Protein AF-A0A2D6FIA9-F1 (afdb_monomer_lite)

pLDDT: mean 79.35, std 15.89, range [33.31, 94.12]

Sequence (88 aa):
MTTISGPESVGDALWRQGLAQMVIDYDDTPRNVREAALLIRSPEAAELHMRRAKGQAATRKAALDVIRAVQTVLAFTHSQGWSVQGDG

Foldseek 3Di:
DDPQPDLLSLLQLCLVLCLLVCLCPDPPRDPLLVVLSQCSNDSVSLVVQLVPQPDDVSNVVSVVSNSVSSVSSVVVCVVVVNDRPDDD

Radius of gyration: 13.13 Å; chains: 1; bounding box: 33×25×36 Å

Structure (mmCIF, N/CA/C/O backbone):
data_AF-A0A2D6FIA9-F1
#
_entry.id   AF-A0A2D6FIA9-F1
#
loop_
_atom_site.group_PDB
_atom_site.id
_atom_site.type_symbol
_atom_site.label_atom_id
_atom_site.label_alt_id
_atom_site.label_comp_id
_atom_site.label_asym_id
_atom_site.label_entity_id
_atom_site.label_seq_id
_atom_site.pdbx_PDB_ins_code
_atom_site.Cartn_x
_atom_site.Cartn_y
_atom_site.Cartn_z
_atom_site.occupancy
_atom_site.B_iso_or_equiv
_atom_site.auth_seq_id
_atom_site.auth_comp_id
_atom_site.auth_asym_id
_atom_site.auth_atom_id
_atom_site.pdbx_PDB_model_num
ATOM 1 N N . MET A 1 1 ? 21.753 13.963 3.165 1.00 33.31 1 MET A N 1
ATOM 2 C CA . MET A 1 1 ? 21.388 12.933 4.164 1.00 33.31 1 MET A CA 1
ATOM 3 C C . MET A 1 1 ? 19.879 12.958 4.320 1.00 33.31 1 MET A C 1
ATOM 5 O O . MET A 1 1 ? 19.366 13.785 5.062 1.00 33.31 1 MET A O 1
ATOM 9 N N . THR A 1 2 ? 19.163 12.127 3.568 1.00 40.09 2 THR A N 1
ATOM 10 C CA . THR A 1 2 ? 17.699 12.073 3.649 1.00 40.09 2 THR A CA 1
ATOM 11 C C . THR A 1 2 ? 17.335 11.040 4.703 1.00 40.09 2 THR A C 1
ATOM 13 O O . THR A 1 2 ? 17.391 9.837 4.460 1.00 40.09 2 THR A O 1
ATOM 16 N N . THR A 1 3 ? 17.053 11.509 5.915 1.00 43.31 3 THR A N 1
A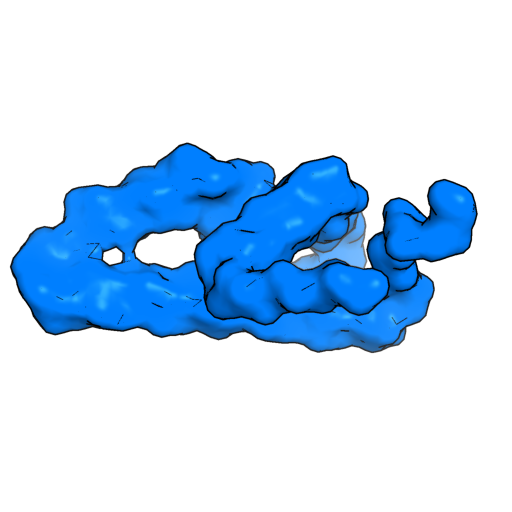TOM 17 C CA . THR A 1 3 ? 16.563 10.670 7.010 1.00 43.31 3 THR A CA 1
ATOM 18 C C . THR A 1 3 ? 15.161 10.196 6.640 1.00 43.31 3 THR A C 1
ATOM 20 O O . THR A 1 3 ? 14.191 10.934 6.787 1.00 43.31 3 THR A O 1
ATOM 23 N N . ILE A 1 4 ? 15.046 8.983 6.098 1.00 43.28 4 ILE A N 1
ATOM 24 C CA . ILE A 1 4 ? 13.747 8.363 5.829 1.00 43.28 4 ILE A CA 1
ATOM 25 C C . ILE A 1 4 ? 13.182 7.898 7.179 1.00 43.28 4 ILE A C 1
ATOM 27 O O . ILE A 1 4 ? 13.454 6.795 7.653 1.00 43.28 4 ILE A O 1
ATOM 31 N N . SER A 1 5 ? 12.454 8.791 7.849 1.00 39.75 5 SER A N 1
ATOM 32 C CA . SER A 1 5 ? 11.881 8.561 9.176 1.00 39.75 5 SER A CA 1
ATOM 33 C C . SER A 1 5 ? 10.601 7.724 9.092 1.00 39.75 5 SER A C 1
ATOM 35 O O . SER A 1 5 ? 9.507 8.253 8.937 1.00 39.75 5 SER A O 1
ATOM 37 N N . GLY A 1 6 ? 10.727 6.406 9.231 1.00 43.44 6 GLY A N 1
ATOM 38 C CA . GLY A 1 6 ? 9.607 5.492 9.487 1.00 43.44 6 GLY A CA 1
ATOM 39 C C . GLY A 1 6 ? 8.698 5.168 8.286 1.00 43.44 6 GLY A C 1
ATOM 40 O O . GLY A 1 6 ? 8.765 5.814 7.241 1.00 43.44 6 GLY A O 1
ATOM 41 N N . PRO A 1 7 ? 7.836 4.141 8.416 1.00 49.88 7 PRO A N 1
ATOM 42 C CA . PRO A 1 7 ? 6.978 3.655 7.330 1.00 49.88 7 PRO A CA 1
ATOM 43 C C . PRO A 1 7 ? 5.952 4.685 6.845 1.00 49.88 7 PRO A C 1
ATOM 45 O O . PRO A 1 7 ? 5.571 4.649 5.677 1.00 49.88 7 PRO A O 1
ATOM 48 N N . GLU A 1 8 ? 5.560 5.623 7.711 1.00 53.41 8 GLU A N 1
ATOM 49 C CA . GLU A 1 8 ? 4.718 6.770 7.353 1.00 53.41 8 GLU A CA 1
ATOM 50 C C . GLU A 1 8 ? 5.405 7.660 6.303 1.00 53.41 8 GLU A C 1
ATOM 52 O O . GLU A 1 8 ? 4.756 8.098 5.359 1.00 53.41 8 GLU A O 1
ATOM 57 N N . SER A 1 9 ? 6.732 7.826 6.380 1.00 61.81 9 SER A N 1
ATOM 58 C CA . SER A 1 9 ? 7.500 8.591 5.385 1.00 61.81 9 SER A CA 1
ATOM 59 C C . SER A 1 9 ? 7.760 7.810 4.096 1.00 61.81 9 SER A C 1
ATOM 61 O O . SER A 1 9 ? 7.890 8.405 3.031 1.00 61.81 9 SER A O 1
ATOM 63 N N . VAL A 1 10 ? 7.848 6.477 4.165 1.00 64.12 10 VAL A N 1
ATOM 64 C CA . VAL A 1 10 ? 8.119 5.637 2.984 1.00 64.12 10 VAL A CA 1
ATOM 65 C C . VAL A 1 10 ? 6.874 5.490 2.108 1.00 64.12 10 VAL A C 1
ATOM 67 O O . VAL A 1 10 ? 6.975 5.607 0.891 1.00 64.12 10 VAL A O 1
ATOM 70 N N . GLY A 1 11 ? 5.697 5.264 2.703 1.00 66.56 11 GLY A N 1
ATOM 71 C CA . GLY A 1 11 ? 4.440 5.201 1.948 1.00 66.56 11 GLY A CA 1
ATOM 72 C C . GLY A 1 11 ? 4.103 6.529 1.267 1.00 66.56 11 GLY A C 1
ATOM 73 O O . GLY A 1 11 ? 3.745 6.552 0.092 1.00 66.56 11 GLY A O 1
ATOM 74 N N . ASP A 1 12 ? 4.309 7.638 1.977 1.00 71.31 12 ASP A N 1
ATOM 75 C CA . ASP A 1 12 ? 4.147 8.990 1.439 1.00 71.31 12 ASP A CA 1
ATOM 76 C C . ASP A 1 12 ? 5.150 9.285 0.308 1.00 71.31 12 ASP A C 1
ATOM 78 O O . ASP A 1 12 ? 4.780 9.847 -0.721 1.00 71.31 12 ASP A O 1
ATOM 82 N N . ALA A 1 13 ? 6.403 8.828 0.432 1.00 71.50 13 ALA A N 1
ATOM 83 C CA . ALA A 1 13 ? 7.394 8.936 -0.638 1.00 71.50 13 ALA A CA 1
ATOM 84 C C . ALA A 1 13 ? 6.980 8.154 -1.895 1.00 71.50 13 ALA A C 1
ATOM 86 O O . ALA A 1 13 ? 6.987 8.720 -2.987 1.00 71.50 13 ALA A O 1
ATOM 87 N N . LEU A 1 14 ? 6.551 6.895 -1.746 1.00 74.44 14 LEU A N 1
ATOM 88 C CA . LEU A 1 14 ? 6.072 6.071 -2.863 1.00 74.44 14 LEU A CA 1
ATOM 89 C C . LEU A 1 14 ? 4.895 6.714 -3.597 1.00 74.44 14 LEU A C 1
ATOM 91 O O . LEU A 1 14 ? 4.827 6.660 -4.827 1.00 74.44 14 LEU A O 1
ATOM 95 N N . TRP A 1 15 ? 3.971 7.313 -2.845 1.00 77.12 15 TRP A N 1
ATOM 96 C CA . TRP A 1 15 ? 2.865 8.070 -3.410 1.00 77.12 15 TRP A CA 1
ATOM 97 C C . TRP A 1 15 ? 3.355 9.313 -4.160 1.00 77.12 15 TRP A C 1
ATOM 99 O O . TRP A 1 15 ? 3.041 9.463 -5.340 1.00 77.12 15 TRP A O 1
ATOM 109 N N . ARG A 1 16 ? 4.168 10.172 -3.526 1.00 77.06 16 ARG A N 1
ATOM 110 C CA . ARG A 1 16 ? 4.703 11.400 -4.151 1.00 77.06 16 ARG A CA 1
ATOM 111 C C . ARG A 1 16 ? 5.475 11.127 -5.435 1.00 77.06 16 ARG A C 1
ATOM 113 O O . ARG A 1 16 ? 5.478 11.951 -6.341 1.00 77.06 16 ARG A O 1
ATOM 120 N N . GLN A 1 17 ? 6.132 9.979 -5.499 1.00 78.44 17 GLN A N 1
ATOM 121 C CA . GLN A 1 17 ? 6.950 9.555 -6.630 1.00 78.44 17 GLN A CA 1
ATOM 122 C C . GLN A 1 17 ? 6.136 8.822 -7.705 1.00 78.44 17 GLN A C 1
ATOM 124 O O . GLN A 1 17 ? 6.697 8.368 -8.697 1.00 78.44 17 GLN A O 1
ATOM 129 N N . GLY A 1 18 ? 4.823 8.663 -7.507 1.00 83.62 18 GLY A N 1
ATOM 130 C CA . GLY A 1 18 ? 3.928 7.997 -8.451 1.00 83.62 18 GLY A CA 1
ATOM 131 C C . GLY A 1 18 ? 4.127 6.483 -8.555 1.00 83.62 18 GLY A C 1
ATOM 132 O O . GLY A 1 18 ? 3.460 5.845 -9.363 1.00 83.62 18 GLY A O 1
ATOM 133 N N . LEU A 1 19 ? 4.989 5.874 -7.734 1.00 85.06 19 LEU A N 1
ATOM 134 C CA . LEU A 1 19 ? 5.317 4.444 -7.811 1.00 85.06 19 LEU A CA 1
ATOM 135 C C . LEU A 1 19 ? 4.110 3.565 -7.509 1.00 85.06 19 LEU A C 1
ATOM 137 O O . LEU A 1 19 ? 3.878 2.585 -8.210 1.00 85.06 19 LEU A O 1
ATOM 141 N N . ALA A 1 20 ? 3.307 3.935 -6.508 1.00 87.31 20 ALA A N 1
ATOM 142 C CA . ALA A 1 20 ? 2.068 3.220 -6.215 1.00 87.31 20 ALA A CA 1
ATOM 143 C C . ALA A 1 20 ? 1.106 3.246 -7.417 1.00 87.31 20 ALA A C 1
ATOM 145 O O . ALA A 1 20 ? 0.491 2.230 -7.727 1.00 87.31 20 ALA A O 1
ATOM 146 N N . GLN A 1 21 ? 1.024 4.376 -8.127 1.00 88.88 21 GLN A N 1
ATOM 147 C CA . GLN A 1 21 ? 0.178 4.518 -9.312 1.00 88.88 21 GLN A CA 1
ATOM 148 C C . GLN A 1 21 ? 0.722 3.702 -10.493 1.00 88.88 21 GLN A C 1
ATOM 150 O O . GLN A 1 21 ? -0.025 2.940 -11.095 1.00 88.88 21 GLN A O 1
ATOM 155 N N . MET A 1 22 ? 2.032 3.754 -10.751 1.00 89.19 22 MET A N 1
ATOM 156 C CA . MET A 1 22 ? 2.666 2.932 -11.789 1.00 89.19 22 MET A CA 1
ATOM 157 C C . MET A 1 22 ? 2.453 1.434 -11.551 1.00 89.19 22 MET A C 1
ATOM 159 O O . MET A 1 22 ? 2.152 0.700 -12.483 1.00 89.19 22 MET A O 1
ATOM 163 N N . VAL A 1 23 ? 2.549 0.974 -10.301 1.00 91.06 23 VAL A N 1
ATOM 164 C CA . VAL A 1 23 ? 2.254 -0.422 -9.941 1.00 91.06 23 VAL A CA 1
ATOM 165 C C . VAL A 1 23 ? 0.788 -0.778 -10.204 1.00 91.06 23 VAL A C 1
ATOM 167 O O . VAL A 1 23 ? 0.495 -1.887 -10.649 1.00 91.06 23 VAL A O 1
ATOM 170 N N . ILE A 1 24 ? -0.146 0.138 -9.944 1.00 91.19 24 ILE A N 1
ATOM 171 C CA . ILE A 1 24 ? -1.569 -0.083 -10.231 1.00 91.19 24 ILE A CA 1
ATOM 172 C C . ILE A 1 24 ? -1.806 -0.214 -11.738 1.00 91.19 24 ILE A C 1
ATOM 174 O O . ILE A 1 24 ? -2.505 -1.143 -12.147 1.00 91.19 24 ILE A O 1
ATOM 178 N N . ASP A 1 25 ? -1.199 0.667 -12.530 1.00 91.56 25 ASP A N 1
ATOM 179 C CA . ASP A 1 25 ? -1.431 0.773 -13.973 1.00 91.56 25 ASP A CA 1
ATOM 180 C C . ASP A 1 25 ? -0.639 -0.250 -14.798 1.00 91.56 25 ASP A C 1
ATOM 182 O O . ASP A 1 25 ? -0.993 -0.531 -15.938 1.00 91.56 25 ASP A O 1
ATOM 186 N N . TYR A 1 26 ? 0.417 -0.838 -14.234 1.00 91.12 26 TYR A N 1
ATOM 187 C CA . TYR A 1 26 ? 1.210 -1.856 -14.913 1.00 91.12 26 TYR A CA 1
ATOM 188 C C . TYR A 1 26 ? 0.448 -3.186 -15.001 1.00 91.12 26 TYR A C 1
ATOM 190 O O . TYR A 1 26 ? 0.063 -3.764 -13.979 1.00 91.12 26 TYR A O 1
ATOM 198 N N . ASP A 1 27 ? 0.214 -3.663 -16.227 1.00 88.75 27 ASP A N 1
ATOM 199 C CA . ASP A 1 27 ? -0.636 -4.826 -16.524 1.00 88.75 27 ASP A CA 1
ATOM 200 C C . ASP A 1 27 ? -0.135 -6.129 -15.886 1.00 88.75 27 ASP A C 1
ATOM 202 O O . ASP A 1 27 ? -0.936 -6.880 -15.329 1.00 88.75 27 ASP A O 1
ATOM 206 N N . ASP A 1 28 ? 1.182 -6.353 -15.877 1.00 91.44 28 ASP A N 1
ATOM 207 C CA . ASP A 1 28 ? 1.812 -7.557 -15.316 1.00 91.44 28 ASP A CA 1
ATOM 208 C C . ASP A 1 28 ? 1.998 -7.506 -13.789 1.00 91.44 28 ASP A C 1
ATOM 210 O O . ASP A 1 28 ? 2.627 -8.388 -13.195 1.00 91.44 28 ASP A O 1
ATOM 214 N N . THR A 1 29 ? 1.449 -6.495 -13.109 1.00 90.69 29 THR A N 1
ATOM 215 C CA . THR A 1 29 ? 1.513 -6.424 -11.648 1.00 90.69 29 THR A CA 1
ATOM 216 C C . THR A 1 29 ? 0.746 -7.588 -11.008 1.00 90.69 29 THR A C 1
ATOM 218 O O . THR A 1 29 ? -0.473 -7.708 -11.186 1.00 90.69 29 THR A O 1
ATOM 221 N N . PRO A 1 30 ? 1.402 -8.405 -10.159 1.00 94.12 30 PRO A N 1
ATOM 222 C CA . PRO A 1 30 ? 0.724 -9.453 -9.413 1.00 94.12 30 PRO A CA 1
ATOM 223 C C . PRO A 1 30 ? -0.391 -8.884 -8.535 1.00 94.12 30 PRO A C 1
ATOM 225 O O . PRO A 1 30 ? -0.236 -7.844 -7.891 1.00 94.12 30 PRO A O 1
ATOM 228 N N . ARG A 1 31 ? -1.515 -9.600 -8.443 1.00 92.50 31 ARG A N 1
ATOM 229 C CA . ARG A 1 31 ? -2.711 -9.134 -7.723 1.00 92.50 31 ARG A CA 1
ATOM 230 C C . ARG A 1 31 ? -2.419 -8.651 -6.297 1.00 92.50 31 ARG A C 1
ATOM 232 O O . ARG A 1 31 ? -2.917 -7.603 -5.903 1.00 92.50 31 ARG A O 1
ATOM 239 N N . ASN A 1 32 ? -1.601 -9.381 -5.542 1.00 92.56 32 ASN A N 1
ATOM 240 C CA . ASN A 1 32 ? -1.223 -9.022 -4.171 1.00 92.56 32 ASN A CA 1
ATOM 241 C C . ASN A 1 32 ? -0.431 -7.705 -4.099 1.00 92.56 32 ASN A C 1
ATOM 243 O O . ASN A 1 32 ? -0.582 -6.947 -3.145 1.00 92.56 32 ASN A O 1
ATOM 247 N N . VAL A 1 33 ? 0.391 -7.418 -5.110 1.00 91.88 33 VAL A N 1
ATOM 248 C CA . VAL A 1 33 ? 1.151 -6.167 -5.215 1.00 91.88 33 VAL A CA 1
ATOM 249 C C . VAL A 1 33 ? 0.217 -5.015 -5.593 1.00 91.88 33 VAL A C 1
ATOM 251 O O . VAL A 1 33 ? 0.306 -3.941 -5.004 1.00 91.88 33 VAL A O 1
ATOM 254 N N . ARG A 1 34 ? -0.736 -5.243 -6.506 1.00 93.00 34 ARG A N 1
ATOM 255 C CA . ARG A 1 34 ? -1.748 -4.242 -6.874 1.00 93.00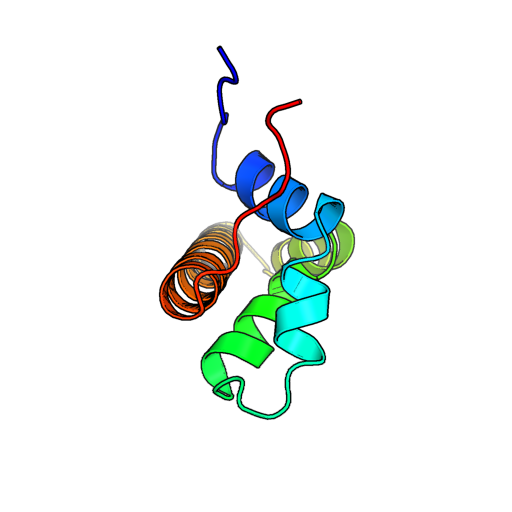 34 ARG A CA 1
ATOM 256 C C . ARG A 1 34 ? -2.664 -3.898 -5.694 1.00 93.00 34 ARG A C 1
ATOM 258 O O . ARG A 1 34 ? -2.935 -2.727 -5.450 1.00 93.00 34 ARG A O 1
ATOM 265 N N . GLU A 1 35 ? -3.099 -4.892 -4.921 1.00 92.69 35 GLU A N 1
ATOM 266 C CA . GLU A 1 35 ? -3.884 -4.686 -3.693 1.00 92.69 35 GLU A CA 1
ATOM 267 C C . GLU A 1 35 ? -3.089 -3.907 -2.630 1.00 92.69 35 GLU A C 1
ATOM 269 O O . GLU A 1 35 ? -3.626 -2.986 -2.012 1.00 92.69 35 GLU A O 1
ATOM 274 N N . ALA A 1 36 ? -1.797 -4.211 -2.468 1.00 91.38 36 ALA A N 1
ATOM 275 C CA . ALA A 1 36 ? -0.896 -3.439 -1.615 1.00 91.38 36 ALA A CA 1
ATOM 276 C C . ALA A 1 36 ? -0.761 -1.981 -2.089 1.00 91.38 36 ALA A C 1
ATOM 278 O O . ALA A 1 36 ? -0.902 -1.059 -1.288 1.00 91.38 36 ALA A O 1
ATOM 279 N N . ALA A 1 37 ? -0.558 -1.759 -3.389 1.00 91.31 37 ALA A N 1
ATOM 280 C CA . ALA A 1 37 ? -0.452 -0.422 -3.965 1.00 91.31 37 ALA A CA 1
ATOM 281 C C . ALA A 1 37 ? -1.734 0.396 -3.773 1.00 91.31 37 ALA A C 1
ATOM 283 O O . ALA A 1 37 ? -1.661 1.564 -3.404 1.00 91.31 37 ALA A O 1
ATOM 284 N N . LEU A 1 38 ? -2.911 -0.218 -3.924 1.00 91.06 38 LEU A N 1
ATOM 285 C CA . LEU A 1 38 ? -4.198 0.437 -3.667 1.00 91.06 38 LEU A CA 1
ATOM 286 C C . LEU A 1 38 ? -4.354 0.900 -2.215 1.00 91.06 38 LEU A C 1
ATOM 288 O O . LEU A 1 38 ? -4.975 1.935 -1.970 1.00 91.06 38 LEU A O 1
ATOM 292 N N . LEU A 1 39 ? -3.794 0.153 -1.263 1.00 89.62 39 LEU A N 1
ATOM 293 C CA . LEU A 1 39 ? -3.844 0.484 0.160 1.00 89.62 39 LEU A CA 1
ATOM 294 C C . LEU A 1 39 ? -3.000 1.726 0.490 1.00 89.62 39 LEU A C 1
ATOM 296 O O . LEU A 1 39 ? -3.384 2.506 1.358 1.00 89.62 39 LEU A O 1
ATOM 300 N N . ILE A 1 40 ? -1.900 1.939 -0.238 1.00 88.75 40 ILE A N 1
ATOM 301 C CA . ILE A 1 40 ? -0.959 3.057 -0.038 1.00 88.75 40 ILE A CA 1
ATOM 302 C C . ILE A 1 40 ? -1.010 4.106 -1.157 1.00 88.75 40 ILE A C 1
ATOM 304 O O . ILE A 1 40 ? -0.131 4.958 -1.248 1.00 88.75 40 ILE A O 1
ATOM 308 N N . ARG A 1 41 ? -2.029 4.051 -2.023 1.00 87.38 41 ARG A N 1
ATOM 309 C CA . ARG A 1 41 ? -2.139 4.910 -3.215 1.00 87.38 41 ARG A CA 1
ATOM 310 C C . ARG A 1 41 ? -2.234 6.400 -2.897 1.00 87.38 41 ARG A C 1
ATOM 312 O O . ARG A 1 41 ? -2.089 7.211 -3.799 1.00 87.38 41 ARG A O 1
ATOM 319 N N . SER A 1 42 ? -2.584 6.740 -1.660 1.00 86.25 42 SER A N 1
ATOM 320 C CA . SER A 1 42 ? -2.541 8.092 -1.119 1.00 86.25 42 SER A CA 1
ATOM 321 C C . SER A 1 42 ? -2.476 8.029 0.413 1.00 86.25 42 SER A C 1
ATOM 323 O O . SER A 1 42 ? -2.903 7.019 0.997 1.00 86.25 42 SER A O 1
ATOM 325 N N . PRO A 1 43 ? -1.996 9.091 1.083 1.00 80.62 43 PRO A N 1
ATOM 326 C CA . PRO A 1 43 ? -2.016 9.180 2.542 1.00 80.62 43 PRO A CA 1
ATOM 327 C C . PRO A 1 43 ? -3.423 8.973 3.122 1.00 80.62 43 PRO A C 1
ATOM 329 O O . PRO A 1 43 ? -3.603 8.229 4.085 1.00 80.62 43 PRO A O 1
ATOM 332 N N . GLU A 1 44 ? -4.454 9.529 2.481 1.00 84.69 44 GLU A N 1
ATOM 333 C CA . GLU A 1 44 ? -5.847 9.417 2.921 1.00 84.69 44 GLU A CA 1
ATOM 334 C C . GLU A 1 44 ? -6.373 7.981 2.843 1.00 84.69 44 GLU A C 1
ATOM 336 O O . GLU A 1 44 ? -7.194 7.581 3.669 1.00 84.69 44 GLU A O 1
ATOM 341 N N . ALA A 1 45 ? -5.918 7.187 1.868 1.00 84.75 45 ALA A N 1
ATOM 342 C CA . ALA A 1 45 ? -6.301 5.782 1.754 1.00 84.75 45 ALA A CA 1
ATOM 343 C C . ALA A 1 45 ? -5.740 4.954 2.921 1.00 84.75 45 ALA A C 1
ATOM 345 O O . ALA A 1 45 ? -6.479 4.182 3.545 1.00 84.75 45 ALA A O 1
ATOM 346 N N . ALA A 1 46 ? -4.466 5.171 3.259 1.00 83.62 46 ALA A N 1
ATOM 347 C CA . ALA A 1 46 ? -3.813 4.523 4.392 1.00 83.62 46 ALA A CA 1
ATOM 348 C C . ALA A 1 46 ? -4.441 4.966 5.725 1.00 83.62 46 ALA A C 1
ATOM 350 O O . ALA A 1 46 ? -4.787 4.128 6.562 1.00 83.62 46 ALA A O 1
ATOM 351 N N . GLU A 1 47 ? -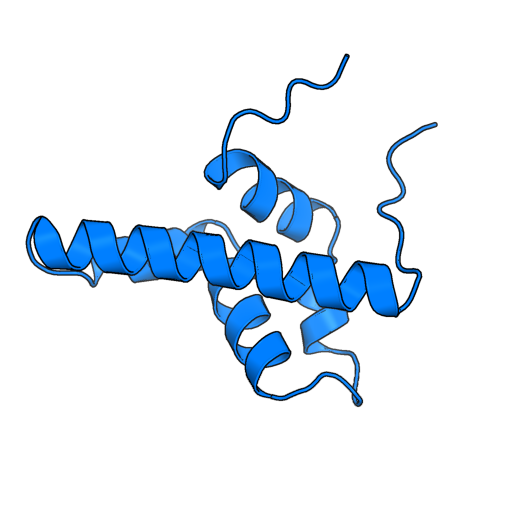4.687 6.267 5.900 1.00 83.56 47 GLU A N 1
ATOM 352 C CA . GLU A 1 47 ? -5.370 6.798 7.082 1.00 83.56 47 GLU A CA 1
ATOM 353 C C . GLU A 1 47 ? -6.789 6.251 7.224 1.00 83.56 47 GLU A C 1
ATOM 355 O O . GLU A 1 47 ? -7.197 5.856 8.316 1.00 83.56 47 GLU A O 1
ATOM 360 N N . LEU A 1 48 ? -7.559 6.194 6.135 1.00 86.12 48 LEU A N 1
ATOM 361 C CA . LEU A 1 48 ? -8.907 5.636 6.151 1.00 86.12 48 LEU A CA 1
ATOM 362 C C . LEU A 1 48 ? -8.888 4.163 6.570 1.00 86.12 48 LEU A C 1
ATOM 364 O O . LEU A 1 48 ? -9.762 3.733 7.328 1.00 86.12 48 LEU A O 1
ATOM 368 N N . HIS A 1 49 ? -7.899 3.395 6.108 1.00 85.56 49 HIS A N 1
ATOM 369 C CA . HIS A 1 49 ? -7.714 2.008 6.523 1.00 85.56 49 HIS A CA 1
ATOM 370 C C . HIS A 1 49 ? -7.467 1.904 8.036 1.00 85.56 49 HIS A C 1
ATOM 372 O O . HIS A 1 49 ? -8.134 1.119 8.714 1.00 85.56 49 HIS A O 1
ATOM 378 N N . MET A 1 50 ? -6.605 2.760 8.590 1.00 82.62 50 MET A N 1
ATOM 379 C CA . MET A 1 50 ? -6.357 2.807 10.035 1.00 82.62 50 MET A CA 1
ATOM 380 C C . MET A 1 50 ? -7.579 3.279 10.835 1.00 82.62 50 MET A C 1
ATOM 382 O O . MET A 1 50 ? -7.907 2.678 11.856 1.00 82.62 50 MET A O 1
ATOM 3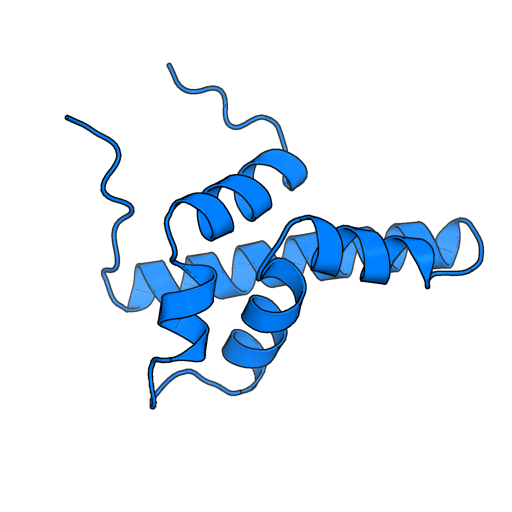86 N N . ARG A 1 51 ? -8.306 4.302 10.365 1.00 85.88 51 ARG A N 1
ATOM 387 C CA . ARG A 1 51 ? -9.521 4.830 11.021 1.00 85.88 51 ARG A CA 1
ATOM 388 C C . ARG A 1 51 ? -10.661 3.814 11.055 1.00 85.88 51 ARG A C 1
ATOM 390 O O . ARG A 1 51 ? -11.460 3.814 11.988 1.00 85.88 51 ARG A O 1
ATOM 397 N N . ARG A 1 52 ? -10.756 2.942 10.047 1.00 85.50 52 ARG A N 1
ATOM 398 C CA . ARG A 1 52 ? -11.739 1.845 10.018 1.00 85.50 52 ARG A CA 1
ATOM 399 C C . ARG A 1 52 ? -11.443 0.762 11.055 1.00 85.50 52 ARG A C 1
ATOM 401 O O . ARG A 1 52 ? -12.351 0.010 11.417 1.00 85.50 52 ARG A O 1
ATOM 408 N N . ALA A 1 53 ? -10.211 0.676 11.544 1.00 86.06 53 ALA A N 1
ATOM 409 C CA . ALA A 1 53 ? -9.827 -0.290 12.553 1.00 86.06 53 ALA A CA 1
ATOM 410 C C . ALA A 1 53 ? -10.348 0.137 13.939 1.00 86.06 53 ALA A C 1
ATOM 412 O O . ALA A 1 53 ? -9.929 1.147 14.501 1.00 86.06 53 ALA A O 1
ATOM 413 N N . LYS A 1 54 ? -11.288 -0.632 14.500 1.00 82.88 54 LYS A N 1
ATOM 414 C CA . LYS A 1 54 ? -11.910 -0.330 15.799 1.00 82.88 54 LYS A CA 1
ATOM 415 C C . LYS A 1 54 ? -11.108 -0.944 16.950 1.00 82.88 54 LYS A C 1
ATOM 417 O O . LYS A 1 54 ? -11.035 -2.164 17.070 1.00 82.88 54 LYS A O 1
ATOM 422 N N . GLY A 1 55 ? -10.571 -0.094 17.825 1.00 81.62 55 GLY A N 1
ATOM 423 C CA . GLY A 1 55 ? -9.813 -0.501 19.014 1.00 81.62 55 GLY A CA 1
ATOM 424 C C . GLY A 1 55 ? -8.320 -0.738 18.750 1.00 81.62 55 GLY A C 1
ATOM 425 O O . GLY A 1 55 ? -7.897 -0.977 17.621 1.00 81.62 55 GLY A O 1
ATOM 426 N N . GLN A 1 56 ? -7.508 -0.691 19.811 1.00 77.44 56 GLN A N 1
ATOM 427 C CA . GLN A 1 56 ? -6.042 -0.618 19.701 1.00 77.44 56 GLN A CA 1
ATOM 428 C C . GLN A 1 56 ? -5.398 -1.804 18.964 1.00 77.44 56 GLN A C 1
ATOM 430 O O . GLN A 1 56 ? -4.485 -1.610 18.162 1.00 77.44 56 GLN A O 1
ATOM 435 N N . ALA A 1 57 ? -5.874 -3.031 19.193 1.00 82.81 57 ALA A N 1
ATOM 436 C CA . ALA A 1 57 ? -5.344 -4.215 18.513 1.00 82.81 57 ALA A CA 1
ATOM 437 C C . ALA A 1 57 ? -5.609 -4.180 16.998 1.00 82.81 57 ALA A C 1
ATOM 439 O O . ALA A 1 57 ? -4.739 -4.542 16.204 1.00 82.81 57 ALA A O 1
ATOM 440 N N . ALA A 1 58 ? -6.788 -3.700 16.593 1.00 81.62 58 ALA A N 1
ATOM 441 C CA . ALA A 1 58 ? -7.139 -3.551 15.189 1.00 81.62 58 ALA A CA 1
ATOM 442 C C . ALA A 1 58 ? -6.318 -2.433 14.534 1.00 81.62 58 ALA A C 1
ATOM 444 O O . ALA A 1 58 ? -5.803 -2.632 13.438 1.00 81.62 58 ALA A O 1
ATOM 445 N N . THR A 1 59 ? -6.139 -1.292 15.206 1.00 83.44 59 THR A N 1
ATOM 446 C CA . THR A 1 59 ? -5.298 -0.191 14.710 1.00 83.44 59 THR A CA 1
ATOM 447 C C . THR A 1 59 ? -3.853 -0.640 14.511 1.00 83.44 59 THR A C 1
ATOM 449 O O . THR A 1 59 ? -3.264 -0.369 13.468 1.00 83.44 59 THR A O 1
ATOM 452 N N . ARG A 1 60 ? -3.293 -1.405 15.459 1.00 85.38 60 ARG A N 1
ATOM 453 C CA . ARG A 1 60 ? -1.947 -1.977 15.320 1.00 85.38 60 ARG A CA 1
ATOM 454 C C . ARG A 1 60 ? -1.850 -2.913 14.118 1.00 85.38 60 ARG A C 1
ATOM 456 O O . ARG A 1 60 ? -0.859 -2.873 13.397 1.00 85.38 60 ARG A O 1
ATOM 463 N N . LYS A 1 61 ? -2.873 -3.740 13.891 1.00 88.44 61 LYS A N 1
ATOM 464 C CA . LYS A 1 61 ? -2.939 -4.604 12.709 1.00 88.44 61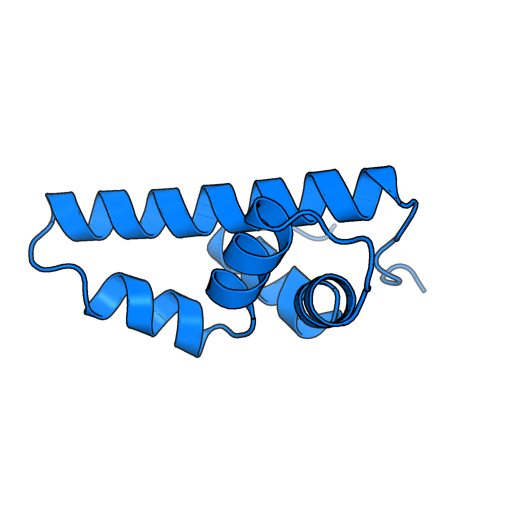 LYS A CA 1
ATOM 465 C C . LYS A 1 61 ? -2.991 -3.783 11.416 1.00 88.44 61 LYS A C 1
ATOM 467 O O . LYS A 1 61 ? -2.187 -4.037 10.532 1.00 88.44 61 LYS A O 1
ATOM 472 N N . ALA A 1 62 ? -3.854 -2.772 11.342 1.00 85.62 62 ALA A N 1
ATOM 473 C CA . ALA A 1 62 ? -3.965 -1.898 10.175 1.00 85.62 62 ALA A CA 1
ATOM 474 C C . ALA A 1 62 ? -2.644 -1.171 9.866 1.00 85.62 62 ALA A C 1
ATOM 476 O O . ALA A 1 62 ? -2.245 -1.081 8.709 1.00 85.62 62 ALA A O 1
ATOM 477 N N . ALA A 1 63 ? -1.919 -0.718 10.893 1.00 86.12 63 ALA A N 1
ATOM 478 C CA . ALA A 1 63 ? -0.591 -0.135 10.718 1.00 86.12 63 ALA A CA 1
ATOM 479 C C . ALA A 1 63 ? 0.420 -1.144 10.144 1.00 86.12 63 ALA A C 1
ATOM 481 O O . ALA A 1 63 ? 1.183 -0.812 9.240 1.00 86.12 63 ALA A O 1
ATOM 482 N N . LEU A 1 64 ? 0.407 -2.392 10.622 1.00 89.88 64 LEU A N 1
ATOM 483 C CA . LEU A 1 64 ? 1.252 -3.457 10.072 1.00 89.88 64 LEU A CA 1
ATOM 484 C C . LEU A 1 64 ? 0.887 -3.805 8.625 1.00 89.88 64 LEU A C 1
ATOM 486 O O . LEU A 1 64 ? 1.785 -4.074 7.828 1.00 89.88 64 LEU A O 1
ATOM 490 N N . ASP A 1 65 ? -0.398 -3.780 8.279 1.00 90.06 65 ASP A N 1
ATOM 491 C CA . ASP A 1 65 ? -0.863 -4.029 6.914 1.00 90.06 65 ASP A CA 1
ATOM 492 C C . ASP A 1 65 ? -0.398 -2.912 5.959 1.00 90.06 65 ASP A C 1
ATOM 494 O O . ASP A 1 65 ? 0.102 -3.214 4.875 1.00 90.06 65 ASP A O 1
ATOM 498 N N . VAL A 1 66 ? -0.420 -1.642 6.393 1.00 88.12 66 VAL A N 1
ATOM 499 C CA . VAL A 1 66 ? 0.184 -0.514 5.650 1.00 88.12 66 VAL A CA 1
ATOM 500 C C . VAL A 1 66 ? 1.688 -0.720 5.450 1.00 88.12 66 VAL A C 1
ATOM 502 O O . VAL A 1 66 ? 2.183 -0.604 4.331 1.00 88.12 66 VAL A O 1
ATOM 505 N N . ILE A 1 67 ? 2.424 -1.085 6.505 1.00 88.94 67 ILE A N 1
ATOM 506 C CA . ILE A 1 67 ? 3.876 -1.332 6.426 1.00 88.94 67 ILE A CA 1
ATOM 507 C C . ILE A 1 67 ? 4.193 -2.442 5.420 1.00 88.94 67 ILE A C 1
ATOM 509 O O . ILE A 1 67 ? 5.087 -2.302 4.585 1.00 88.94 67 ILE A O 1
ATOM 513 N N . ARG A 1 68 ? 3.449 -3.549 5.479 1.00 90.62 68 ARG A N 1
ATOM 514 C CA . ARG A 1 68 ? 3.622 -4.676 4.556 1.00 90.62 68 ARG A CA 1
ATOM 515 C C . ARG A 1 68 ? 3.300 -4.289 3.121 1.00 90.62 68 ARG A C 1
ATOM 517 O O . ARG A 1 68 ? 3.999 -4.733 2.211 1.00 90.62 68 ARG A O 1
ATOM 524 N N . ALA A 1 69 ? 2.277 -3.466 2.914 1.00 89.88 69 ALA A N 1
ATOM 525 C CA . ALA A 1 69 ? 1.923 -2.978 1.592 1.00 89.88 69 ALA A CA 1
ATOM 526 C C . ALA A 1 69 ? 3.064 -2.153 0.976 1.00 89.88 69 ALA A C 1
ATOM 528 O O . ALA A 1 69 ? 3.485 -2.435 -0.144 1.00 89.88 69 ALA A O 1
ATOM 529 N N . VAL A 1 70 ? 3.644 -1.225 1.746 1.00 88.56 70 VAL A N 1
ATOM 530 C CA . VAL A 1 70 ? 4.830 -0.446 1.346 1.00 88.56 70 VAL A CA 1
ATOM 531 C C . VAL A 1 70 ? 5.998 -1.356 0.961 1.00 88.56 70 VAL A C 1
ATOM 533 O O . VAL A 1 70 ? 6.583 -1.197 -0.108 1.00 88.56 70 VAL A O 1
ATOM 536 N N . GLN A 1 71 ? 6.320 -2.344 1.799 1.00 90.00 71 GLN A N 1
ATOM 537 C CA . GLN A 1 71 ? 7.409 -3.288 1.528 1.00 90.00 71 GLN A CA 1
ATOM 538 C C . GLN A 1 71 ? 7.161 -4.125 0.269 1.00 90.00 71 GLN A C 1
ATOM 540 O O . GLN A 1 71 ? 8.082 -4.356 -0.509 1.00 90.00 71 GLN A O 1
ATOM 545 N N . THR A 1 72 ? 5.918 -4.558 0.059 1.00 92.19 72 THR A N 1
ATOM 546 C CA . THR A 1 72 ? 5.516 -5.345 -1.114 1.00 92.19 72 THR A CA 1
ATOM 547 C C . THR A 1 72 ? 5.691 -4.538 -2.396 1.00 92.19 72 THR A C 1
ATOM 549 O O . THR A 1 72 ? 6.269 -5.034 -3.362 1.00 92.19 72 THR A O 1
ATOM 552 N N . VAL A 1 73 ? 5.233 -3.285 -2.389 1.00 89.62 73 VAL 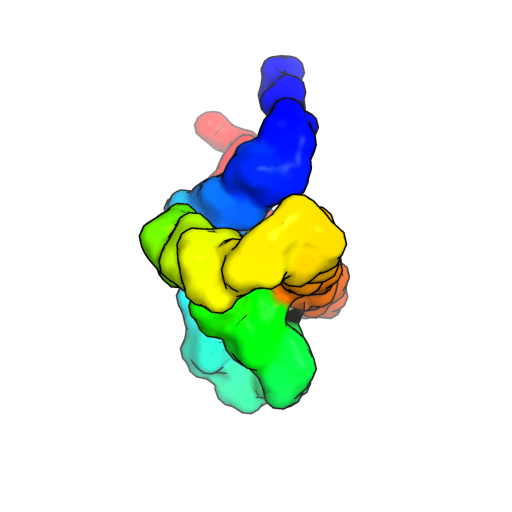A N 1
ATOM 553 C CA . VAL A 1 73 ? 5.379 -2.368 -3.522 1.00 89.62 73 VAL A CA 1
ATOM 554 C C . VAL A 1 73 ? 6.854 -2.101 -3.811 1.00 89.62 73 VAL A C 1
ATOM 556 O O . VAL A 1 73 ? 7.268 -2.276 -4.950 1.00 89.62 73 VAL A O 1
ATOM 559 N N . LEU A 1 74 ? 7.667 -1.793 -2.796 1.00 87.62 74 LEU A N 1
ATOM 560 C CA . LEU A 1 74 ? 9.109 -1.568 -2.967 1.00 87.62 74 LEU A CA 1
ATOM 561 C C . LEU A 1 74 ? 9.852 -2.781 -3.528 1.00 87.62 74 LEU A C 1
ATOM 563 O O . LEU A 1 74 ? 10.696 -2.641 -4.410 1.00 87.62 74 LEU A O 1
ATOM 567 N N . ALA A 1 75 ? 9.559 -3.975 -3.011 1.00 89.31 75 ALA A N 1
ATOM 568 C CA . ALA A 1 75 ? 10.189 -5.199 -3.487 1.00 89.31 75 ALA A CA 1
ATOM 569 C C . ALA A 1 75 ? 9.868 -5.440 -4.968 1.00 89.31 75 ALA A C 1
ATOM 571 O O . ALA A 1 75 ? 10.757 -5.783 -5.749 1.00 89.31 75 ALA A O 1
ATOM 572 N N . PHE A 1 76 ? 8.612 -5.209 -5.361 1.00 89.69 76 PHE A N 1
ATOM 573 C CA . PHE A 1 76 ? 8.197 -5.324 -6.750 1.00 89.69 76 PHE A CA 1
ATOM 574 C C . PHE A 1 76 ? 8.859 -4.262 -7.631 1.00 89.69 76 PHE A C 1
ATOM 576 O O . PHE A 1 76 ? 9.507 -4.623 -8.609 1.00 89.69 76 PHE A O 1
ATOM 583 N N . THR A 1 77 ? 8.783 -2.978 -7.274 1.00 87.00 77 THR A N 1
ATOM 584 C CA . THR A 1 77 ? 9.366 -1.889 -8.077 1.00 87.00 77 THR A CA 1
ATOM 585 C C . THR A 1 77 ? 10.874 -2.083 -8.252 1.00 87.00 77 THR A C 1
ATOM 587 O O . THR A 1 77 ? 11.389 -1.940 -9.356 1.00 87.00 77 THR A O 1
ATOM 590 N N . HIS A 1 78 ? 11.578 -2.522 -7.202 1.00 86.31 78 HIS A N 1
ATOM 591 C CA . HIS A 1 78 ? 12.998 -2.862 -7.281 1.00 86.31 78 HIS A CA 1
ATOM 592 C C . HIS A 1 78 ? 13.264 -4.052 -8.217 1.00 86.31 78 HIS A C 1
ATOM 594 O O . HIS A 1 78 ? 14.202 -4.007 -9.009 1.00 86.31 78 HIS A O 1
ATOM 600 N N . SER A 1 79 ? 12.425 -5.096 -8.186 1.00 86.25 79 SER A N 1
ATOM 601 C CA . SER A 1 79 ? 12.543 -6.238 -9.111 1.00 86.25 79 SER A CA 1
ATOM 602 C C . SER A 1 79 ? 12.343 -5.851 -10.580 1.00 86.25 79 SER A C 1
ATOM 604 O O . SER A 1 79 ? 12.942 -6.466 -11.457 1.00 86.25 79 SER A O 1
ATOM 606 N N . GLN A 1 80 ? 11.543 -4.813 -10.839 1.00 84.38 80 GLN A N 1
ATOM 607 C CA . GLN A 1 80 ? 11.321 -4.261 -12.176 1.00 84.38 80 GLN A CA 1
ATOM 608 C C . GLN A 1 80 ? 12.416 -3.263 -12.599 1.00 84.38 80 GLN A C 1
ATOM 610 O O . GLN A 1 80 ? 12.370 -2.730 -13.706 1.00 84.38 80 GLN A O 1
ATOM 615 N N . GLY A 1 81 ? 13.393 -2.975 -11.730 1.00 82.69 81 GLY A N 1
ATOM 616 C CA . GLY A 1 81 ? 14.409 -1.948 -11.970 1.00 82.69 81 GLY A CA 1
ATOM 617 C C . GLY A 1 81 ? 13.856 -0.520 -11.944 1.00 82.69 81 GLY A C 1
ATOM 618 O O . GLY A 1 81 ? 14.490 0.395 -12.467 1.00 82.69 81 GLY A O 1
ATOM 619 N N . TRP A 1 82 ? 12.670 -0.312 -11.364 1.00 82.12 82 TRP A N 1
ATOM 620 C CA . TRP A 1 82 ? 12.075 1.011 -11.238 1.00 82.12 82 TRP A CA 1
ATOM 621 C C . TRP A 1 82 ? 12.741 1.744 -10.085 1.00 82.12 82 TRP A C 1
ATOM 623 O O . TRP A 1 82 ? 12.514 1.459 -8.907 1.00 82.12 82 TRP A O 1
ATOM 633 N N . SER A 1 83 ? 13.583 2.697 -10.452 1.00 63.97 83 SER A N 1
ATOM 634 C CA . SER A 1 83 ? 14.214 3.600 -9.509 1.00 63.97 83 SER A CA 1
ATOM 635 C C . SER A 1 83 ? 13.328 4.805 -9.296 1.00 63.97 83 SER A C 1
ATOM 637 O O . SER A 1 83 ? 12.783 5.387 -10.235 1.00 63.97 83 SER A O 1
ATOM 639 N N . VAL A 1 84 ? 13.261 5.235 -8.049 1.00 61.25 84 VAL A N 1
ATOM 640 C CA . VAL A 1 84 ? 12.795 6.573 -7.767 1.00 61.25 84 VAL A CA 1
ATOM 641 C C . VAL A 1 84 ? 13.823 7.560 -8.313 1.00 61.25 84 VAL A C 1
ATOM 643 O O . VAL A 1 84 ? 14.950 7.599 -7.823 1.00 61.25 84 VAL A O 1
ATOM 646 N N . GLN A 1 85 ? 13.464 8.369 -9.307 1.00 50.88 85 GLN A N 1
ATOM 647 C CA . GLN A 1 85 ? 14.280 9.531 -9.649 1.00 50.88 85 GLN A CA 1
ATOM 648 C C . GLN A 1 85 ? 14.196 10.541 -8.502 1.00 50.88 85 GLN A C 1
ATOM 650 O O . GLN A 1 85 ? 13.188 11.215 -8.310 1.00 50.88 85 GLN A O 1
ATOM 655 N N . GLY A 1 86 ? 15.259 10.593 -7.709 1.00 50.16 86 GLY A N 1
ATOM 656 C CA . GLY A 1 86 ? 15.391 11.479 -6.562 1.00 50.16 86 GLY A CA 1
ATOM 657 C C . GLY A 1 86 ? 16.848 11.673 -6.162 1.00 50.16 86 GLY A C 1
ATOM 658 O O . GLY A 1 86 ? 17.141 11.646 -4.978 1.00 50.16 86 GLY A O 1
ATOM 659 N N . ASP A 1 87 ? 17.743 11.826 -7.138 1.00 40.44 87 ASP A N 1
ATOM 660 C CA . ASP A 1 87 ? 19.083 12.386 -6.935 1.00 40.44 87 ASP A CA 1
ATOM 661 C C . ASP A 1 87 ? 19.472 13.150 -8.210 1.00 40.44 87 ASP A C 1
ATOM 663 O O . ASP A 1 87 ? 19.872 12.569 -9.221 1.00 40.44 87 ASP A O 1
ATOM 667 N N . GLY A 1 88 ? 19.247 14.462 -8.162 1.00 37.34 88 GLY A N 1
ATOM 668 C CA . GLY A 1 88 ? 19.598 15.473 -9.154 1.00 37.34 88 GLY A CA 1
ATOM 669 C C . GLY A 1 88 ? 19.469 16.843 -8.514 1.00 37.34 88 GLY A C 1
ATOM 670 O O . GLY A 1 88 ? 18.367 17.117 -7.987 1.00 37.34 88 GLY A O 1
#

Secondary structure (DSSP, 8-state):
-----HHHHHHHHHHHTTHHHHHHH-TT--HHHHHHHHHTSSHHHHHHHHHHS-SHHHHHHHHHHHHHHHHHHHHHHHHTT-------